Protein AF-M6JDC9-F1 (afdb_monomer)

Structure (mmCIF, N/CA/C/O backbone):
data_AF-M6JDC9-F1
#
_entry.id   AF-M6JDC9-F1
#
loop_
_atom_site.group_PDB
_atom_site.id
_atom_site.type_symbol
_atom_site.label_atom_id
_atom_site.label_alt_id
_atom_site.label_comp_id
_atom_site.label_asym_id
_atom_site.label_entity_id
_atom_site.label_seq_id
_atom_site.pdbx_PDB_ins_code
_atom_site.Cartn_x
_atom_site.Cartn_y
_atom_site.Cartn_z
_atom_site.occupancy
_atom_site.B_iso_or_equiv
_atom_site.auth_seq_id
_atom_site.auth_comp_id
_atom_site.auth_asym_id
_atom_site.auth_atom_id
_atom_site.pdbx_PDB_model_num
ATOM 1 N N . MET A 1 1 ? 26.377 1.353 -18.265 1.00 44.62 1 MET A N 1
ATOM 2 C CA . MET A 1 1 ? 25.864 1.886 -16.983 1.00 44.62 1 MET A CA 1
ATOM 3 C C . MET A 1 1 ? 24.461 2.418 -17.232 1.00 44.62 1 MET A C 1
ATOM 5 O O . MET A 1 1 ? 24.270 3.133 -18.206 1.00 44.62 1 MET A O 1
ATOM 9 N N . GLY A 1 2 ? 23.476 1.906 -16.489 1.00 52.47 2 GLY A N 1
ATOM 10 C CA . GLY A 1 2 ? 22.060 1.889 -16.878 1.00 52.47 2 GLY A CA 1
ATOM 11 C C . GLY A 1 2 ? 21.384 3.261 -16.930 1.00 52.47 2 GLY A C 1
ATOM 12 O O . GLY A 1 2 ? 21.652 4.134 -16.112 1.00 52.47 2 GLY A O 1
ATOM 13 N N . ASN A 1 3 ? 20.489 3.424 -17.906 1.00 52.12 3 ASN A N 1
ATOM 14 C CA . ASN A 1 3 ? 19.703 4.630 -18.163 1.00 52.12 3 ASN A CA 1
ATOM 15 C C . ASN A 1 3 ? 19.013 5.176 -16.895 1.00 52.12 3 ASN A C 1
ATOM 17 O O . ASN A 1 3 ? 18.063 4.578 -16.389 1.00 52.12 3 ASN A O 1
ATOM 21 N N . ILE A 1 4 ? 19.414 6.374 -16.457 1.00 61.16 4 ILE A N 1
ATOM 22 C CA . ILE A 1 4 ? 18.824 7.124 -15.328 1.00 61.16 4 ILE A CA 1
ATOM 23 C C . ILE A 1 4 ? 17.309 7.339 -15.533 1.00 61.16 4 ILE A C 1
ATOM 25 O O . ILE A 1 4 ? 16.527 7.348 -14.582 1.00 61.16 4 ILE A O 1
ATOM 29 N N . ALA A 1 5 ? 16.875 7.455 -16.792 1.00 61.22 5 ALA A N 1
ATOM 30 C CA . ALA A 1 5 ? 15.467 7.588 -17.157 1.00 61.22 5 ALA A CA 1
ATOM 31 C C . ALA A 1 5 ? 14.630 6.326 -16.866 1.00 61.22 5 ALA A C 1
ATOM 33 O O . ALA A 1 5 ? 13.447 6.456 -16.555 1.00 61.22 5 ALA A O 1
ATOM 34 N N . GLY A 1 6 ? 15.221 5.126 -16.944 1.00 61.09 6 GLY A N 1
ATOM 35 C CA . GLY A 1 6 ? 14.541 3.864 -16.624 1.00 61.09 6 GLY A CA 1
ATOM 36 C C . GLY A 1 6 ? 14.293 3.728 -15.124 1.00 61.09 6 GLY A C 1
ATOM 37 O O . GLY A 1 6 ? 13.160 3.517 -14.704 1.00 61.09 6 GLY A O 1
ATOM 38 N N . VAL A 1 7 ? 15.321 4.020 -14.320 1.00 65.75 7 VAL A N 1
ATOM 39 C CA . VAL A 1 7 ? 15.266 3.956 -12.849 1.00 65.75 7 VAL A CA 1
ATOM 40 C C . VAL A 1 7 ? 14.176 4.868 -12.277 1.00 65.75 7 VAL A C 1
ATOM 42 O O . VAL A 1 7 ? 13.356 4.420 -11.481 1.00 65.75 7 VAL A O 1
ATOM 45 N N . LYS A 1 8 ? 14.085 6.128 -12.731 1.00 63.31 8 LYS A N 1
ATOM 46 C CA . LYS A 1 8 ? 13.017 7.053 -12.290 1.00 63.31 8 LYS A CA 1
ATOM 47 C C . LYS A 1 8 ? 11.611 6.548 -12.635 1.00 63.31 8 LYS A C 1
ATOM 49 O O . LYS A 1 8 ? 10.656 6.795 -11.900 1.00 63.31 8 LYS A O 1
ATOM 54 N N . ARG A 1 9 ? 11.465 5.859 -13.770 1.00 64.31 9 ARG A N 1
ATOM 55 C CA . ARG A 1 9 ? 10.183 5.309 -14.231 1.00 64.31 9 ARG A CA 1
ATOM 56 C C . ARG A 1 9 ? 9.773 4.093 -13.403 1.00 64.31 9 ARG A C 1
ATOM 58 O O . ARG A 1 9 ? 8.600 3.979 -13.049 1.00 64.31 9 ARG A O 1
ATOM 65 N N . ASP A 1 10 ? 10.738 3.251 -13.045 1.00 78.31 10 ASP A N 1
ATOM 66 C CA . ASP A 1 10 ? 10.531 2.101 -12.167 1.00 78.31 10 ASP A CA 1
ATOM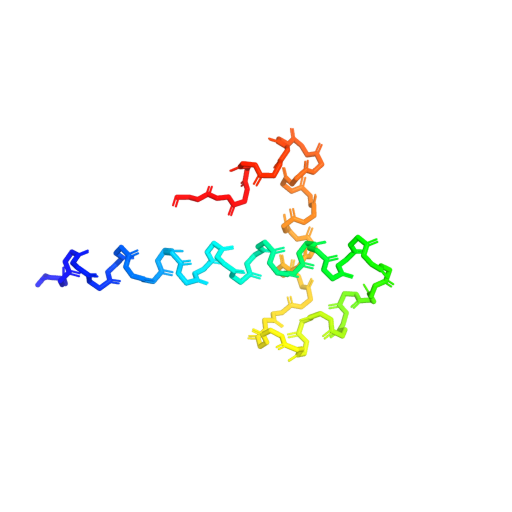 67 C C . ASP A 1 10 ? 10.147 2.526 -10.749 1.00 78.31 10 AS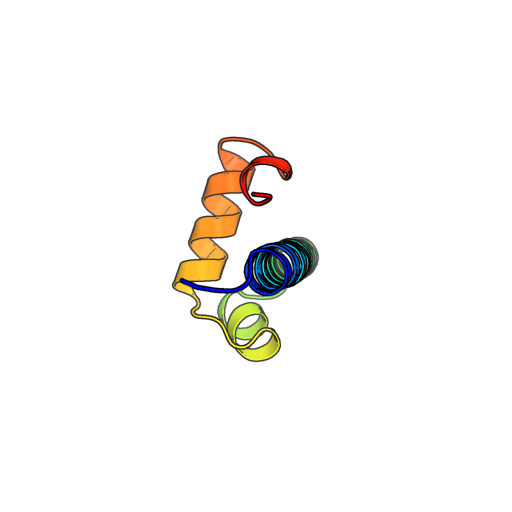P A C 1
ATOM 69 O O . ASP A 1 10 ? 9.213 1.953 -10.186 1.00 78.31 10 ASP A O 1
ATOM 73 N N . ILE A 1 11 ? 10.776 3.579 -10.214 1.00 81.44 11 ILE A N 1
ATOM 74 C CA . ILE A 1 11 ? 10.427 4.166 -8.912 1.00 81.44 11 ILE A CA 1
ATOM 75 C C . ILE A 1 11 ? 8.963 4.616 -8.902 1.00 81.44 11 ILE A C 1
ATOM 77 O O . ILE A 1 11 ? 8.167 4.111 -8.113 1.00 81.44 11 ILE A O 1
ATOM 81 N N . LYS A 1 12 ? 8.552 5.455 -9.860 1.00 84.56 12 LYS A N 1
ATOM 82 C CA . LYS A 1 12 ? 7.167 5.949 -9.930 1.00 84.56 12 LYS A CA 1
ATOM 83 C C . LYS A 1 12 ? 6.141 4.819 -10.089 1.00 84.56 12 LYS A C 1
ATOM 85 O O . LYS A 1 12 ? 5.025 4.885 -9.565 1.00 84.56 12 LYS A O 1
ATOM 90 N N . ALA A 1 13 ? 6.493 3.763 -10.824 1.00 87.56 13 ALA A N 1
ATOM 91 C CA . ALA A 1 13 ? 5.648 2.579 -10.960 1.00 87.56 13 ALA A CA 1
ATOM 92 C C . ALA A 1 13 ? 5.565 1.771 -9.650 1.00 87.56 13 ALA A C 1
ATOM 94 O O . ALA A 1 13 ? 4.490 1.270 -9.304 1.00 87.56 13 ALA A O 1
ATOM 95 N N . LEU A 1 14 ? 6.674 1.664 -8.915 1.00 87.31 14 LEU A N 1
ATOM 96 C CA . LEU A 1 14 ? 6.754 1.041 -7.594 1.00 87.31 14 LEU A CA 1
ATOM 97 C C . LEU A 1 14 ? 5.907 1.794 -6.567 1.00 87.31 14 LEU A C 1
ATOM 99 O O . LEU A 1 14 ? 5.076 1.168 -5.910 1.00 87.31 14 LEU A O 1
ATOM 103 N N . GLU A 1 15 ? 6.044 3.113 -6.482 1.00 90.75 15 GLU A N 1
ATOM 104 C CA . GLU A 1 15 ? 5.256 3.976 -5.598 1.00 90.75 15 GLU A CA 1
ATOM 105 C C . GLU A 1 15 ? 3.758 3.831 -5.864 1.00 90.75 15 GLU A C 1
ATOM 107 O O . GLU A 1 15 ? 2.977 3.520 -4.962 1.00 90.75 15 GLU A O 1
ATOM 112 N N . LYS A 1 16 ? 3.347 3.929 -7.136 1.00 90.88 16 LYS A N 1
ATOM 113 C CA . LYS A 1 16 ? 1.944 3.747 -7.532 1.00 90.88 16 LYS A CA 1
ATOM 114 C C . LYS A 1 16 ? 1.411 2.372 -7.126 1.00 90.88 16 LYS A C 1
ATOM 116 O O . LYS A 1 16 ? 0.252 2.251 -6.725 1.00 90.88 16 LYS A O 1
ATOM 121 N N . ARG A 1 17 ? 2.238 1.326 -7.223 1.00 93.19 17 ARG A N 1
ATOM 122 C CA . ARG A 1 17 ? 1.870 -0.032 -6.802 1.00 93.19 17 ARG A CA 1
ATOM 123 C C . ARG A 1 17 ? 1.700 -0.119 -5.284 1.00 93.19 17 ARG A C 1
ATOM 125 O O . ARG A 1 17 ? 0.715 -0.703 -4.835 1.00 93.19 17 ARG A O 1
ATOM 132 N N . ARG A 1 18 ? 2.612 0.479 -4.513 1.00 92.38 18 ARG A N 1
ATOM 133 C CA . ARG A 1 18 ? 2.576 0.508 -3.041 1.00 92.38 18 ARG A CA 1
ATOM 134 C C . ARG A 1 18 ? 1.344 1.243 -2.524 1.00 92.38 18 ARG A C 1
ATOM 136 O O . ARG A 1 18 ? 0.570 0.658 -1.770 1.00 92.38 18 ARG A O 1
ATOM 143 N N . LEU A 1 19 ? 1.093 2.454 -3.026 1.00 92.69 19 LEU A N 1
ATOM 144 C CA . LEU A 1 19 ? -0.092 3.247 -2.680 1.00 92.69 19 LEU A CA 1
ATOM 145 C C . LEU A 1 19 ? -1.390 2.504 -3.010 1.00 92.69 19 LEU A C 1
ATOM 147 O O . LEU A 1 19 ? -2.309 2.449 -2.195 1.00 92.69 19 LEU A O 1
ATOM 151 N N . LYS A 1 20 ? -1.459 1.857 -4.181 1.00 94.44 20 LYS A N 1
ATOM 152 C CA . LYS A 1 20 ? -2.619 1.034 -4.550 1.00 94.44 20 LYS A CA 1
ATOM 153 C C . LYS A 1 20 ? -2.814 -0.140 -3.586 1.00 94.44 20 LYS A C 1
ATOM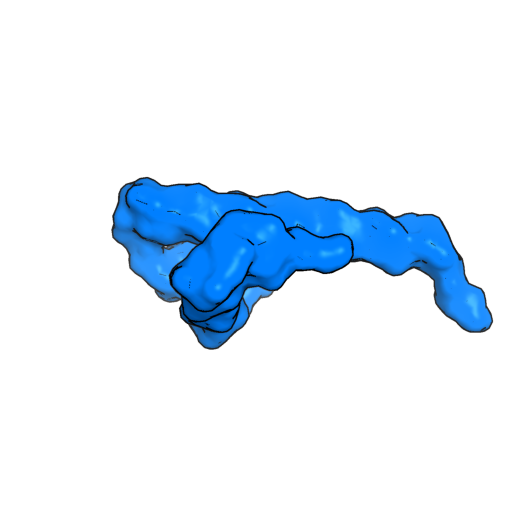 155 O O . LYS A 1 20 ? -3.949 -0.438 -3.228 1.00 94.44 20 LYS A O 1
ATOM 160 N N . GLY A 1 21 ? -1.734 -0.793 -3.157 1.00 94.69 21 GLY A N 1
ATOM 161 C CA . GLY A 1 21 ? -1.791 -1.878 -2.176 1.00 94.69 21 GLY A CA 1
ATOM 162 C C . GLY A 1 21 ? -2.307 -1.423 -0.817 1.00 94.69 21 GLY A C 1
ATOM 163 O O . GLY A 1 21 ? -3.196 -2.063 -0.263 1.00 94.69 21 GLY A O 1
ATOM 164 N N . LEU A 1 22 ? -1.809 -0.292 -0.319 1.00 93.94 22 LEU A N 1
ATOM 165 C CA . LEU A 1 22 ? -2.253 0.298 0.945 1.00 93.94 22 LEU A CA 1
ATOM 166 C C . LEU A 1 22 ? -3.716 0.739 0.893 1.00 93.94 22 LEU A C 1
ATOM 168 O O . LEU A 1 22 ? -4.465 0.462 1.826 1.00 93.94 22 LEU A O 1
ATOM 172 N N . LYS A 1 23 ? -4.155 1.339 -0.219 1.00 94.56 23 LYS A N 1
ATOM 173 C CA . LYS A 1 23 ? -5.566 1.688 -0.424 1.00 94.56 23 LYS A CA 1
ATOM 174 C C . LYS A 1 23 ? -6.470 0.455 -0.341 1.00 94.56 23 LYS A C 1
ATOM 176 O O . LYS A 1 23 ? -7.429 0.461 0.419 1.00 94.56 23 LYS A O 1
ATOM 181 N N . LEU A 1 24 ? -6.123 -0.627 -1.043 1.00 95.19 24 LEU A N 1
ATOM 182 C CA . LEU A 1 24 ? -6.884 -1.881 -0.980 1.00 95.19 24 LEU A CA 1
ATOM 183 C C . LEU A 1 24 ? -6.904 -2.472 0.440 1.00 95.19 24 LEU A C 1
ATOM 185 O O . LEU A 1 24 ? -7.915 -3.023 0.867 1.00 95.19 24 LEU A O 1
ATOM 189 N N . ARG A 1 25 ? -5.803 -2.347 1.194 1.00 94.56 25 ARG A N 1
ATOM 190 C CA . ARG A 1 25 ? -5.757 -2.766 2.605 1.00 94.56 25 ARG A CA 1
ATOM 191 C C . ARG A 1 25 ? -6.683 -1.931 3.488 1.00 94.56 25 ARG A C 1
ATOM 193 O O . ARG A 1 25 ? -7.372 -2.514 4.320 1.00 94.56 25 ARG A O 1
ATOM 200 N N . ARG A 1 26 ? -6.747 -0.612 3.278 1.00 92.19 26 ARG A N 1
ATOM 201 C CA . ARG A 1 26 ? -7.688 0.292 3.968 1.00 92.19 26 ARG A CA 1
ATOM 202 C C . ARG A 1 26 ? -9.149 -0.027 3.643 1.00 92.19 26 ARG A C 1
ATOM 204 O O . ARG A 1 26 ? -9.995 0.073 4.519 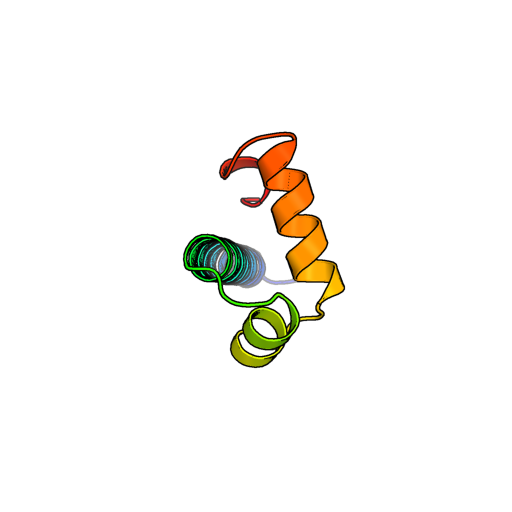1.00 92.19 26 ARG A O 1
ATOM 211 N N . GLU A 1 27 ? -9.429 -0.489 2.427 1.00 94.75 27 GLU A N 1
ATOM 212 C CA . GLU A 1 27 ? -10.749 -0.985 2.002 1.00 94.75 27 GLU A CA 1
ATOM 213 C C . GLU A 1 27 ? -11.104 -2.369 2.598 1.00 94.75 27 GLU A C 1
ATOM 215 O O . GLU A 1 27 ? -12.143 -2.938 2.274 1.00 94.75 27 GLU A O 1
ATOM 220 N N . GLY A 1 28 ? -10.254 -2.938 3.463 1.00 95.38 28 GLY A N 1
ATOM 221 C CA . GLY A 1 28 ? -10.499 -4.213 4.145 1.00 95.38 28 GLY A CA 1
ATOM 222 C C . GLY A 1 28 ? -10.065 -5.453 3.359 1.00 95.38 28 GLY A C 1
ATOM 223 O O . GLY A 1 28 ? -10.258 -6.578 3.824 1.00 95.38 28 GLY A O 1
ATOM 224 N N . MET A 1 29 ? -9.433 -5.294 2.190 1.00 96.62 29 MET A N 1
ATOM 225 C CA . MET A 1 29 ? -8.992 -6.433 1.383 1.00 96.62 29 MET A CA 1
ATOM 226 C C . MET A 1 29 ? -7.887 -7.235 2.099 1.00 96.62 29 MET A C 1
ATOM 228 O O . MET A 1 29 ? -6.913 -6.657 2.602 1.00 96.62 29 MET A O 1
ATOM 232 N N . PRO A 1 30 ? -7.955 -8.580 2.132 1.00 96.69 30 PRO A N 1
ATOM 233 C CA . PRO A 1 30 ? -6.917 -9.397 2.755 1.00 96.69 30 PRO A CA 1
ATOM 234 C C . PRO A 1 30 ? -5.582 -9.306 2.001 1.00 96.69 30 PRO A C 1
ATOM 236 O O . PRO A 1 30 ? -5.535 -9.205 0.775 1.00 96.69 30 PRO A O 1
ATOM 239 N N . ARG A 1 31 ? -4.463 -9.403 2.734 1.00 95.94 31 ARG A N 1
ATOM 240 C CA . ARG A 1 31 ? -3.089 -9.286 2.193 1.00 95.94 31 ARG A CA 1
ATOM 241 C C . ARG A 1 31 ? -2.816 -10.232 1.022 1.00 95.94 31 ARG A C 1
ATOM 243 O O . ARG A 1 31 ? -2.103 -9.868 0.095 1.00 95.94 31 ARG A O 1
ATOM 250 N N . SER A 1 32 ? -3.359 -11.448 1.081 1.00 96.81 32 SER A N 1
ATOM 251 C CA . SER A 1 32 ? -3.264 -12.455 0.017 1.00 96.81 32 SER A CA 1
ATOM 252 C C . SER A 1 32 ? -3.879 -11.983 -1.291 1.00 96.81 32 SER A C 1
ATOM 254 O O . SER A 1 32 ? -3.286 -12.194 -2.344 1.00 96.81 32 SER A O 1
ATOM 256 N N . GLU A 1 33 ? -5.026 -11.322 -1.219 1.00 96.88 33 GLU A N 1
ATOM 257 C CA . GLU A 1 33 ? -5.748 -10.852 -2.394 1.00 96.88 33 GLU A CA 1
ATOM 258 C C . GLU A 1 33 ? -5.093 -9.602 -2.984 1.00 96.88 33 GLU A C 1
ATOM 260 O O . GLU A 1 33 ? -4.872 -9.524 -4.191 1.00 96.88 33 GLU A O 1
ATOM 265 N N . VAL A 1 34 ? -4.639 -8.682 -2.126 1.00 97.19 34 VAL A N 1
ATOM 266 C CA . VAL A 1 34 ? -3.828 -7.527 -2.550 1.00 97.19 34 VAL A CA 1
ATOM 267 C C . VAL A 1 34 ? -2.556 -7.984 -3.271 1.00 97.19 34 VAL A C 1
ATOM 269 O O . VAL A 1 34 ? -2.225 -7.471 -4.340 1.00 97.19 34 VAL A O 1
ATOM 272 N N . ALA A 1 35 ? -1.864 -8.980 -2.716 1.00 96.00 35 ALA A N 1
ATOM 273 C CA . ALA A 1 35 ? -0.656 -9.560 -3.293 1.00 96.00 35 ALA A CA 1
ATOM 274 C C . ALA A 1 35 ? -0.909 -10.160 -4.686 1.00 96.00 35 ALA A C 1
ATOM 276 O O . ALA A 1 35 ? -0.191 -9.833 -5.632 1.00 96.00 35 ALA A O 1
ATOM 277 N N . ARG A 1 36 ? -1.973 -10.963 -4.834 1.00 96.25 36 ARG A N 1
ATOM 278 C CA . ARG A 1 36 ? -2.389 -11.545 -6.122 1.00 96.25 36 ARG A CA 1
ATOM 279 C C . ARG A 1 36 ? -2.714 -10.468 -7.153 1.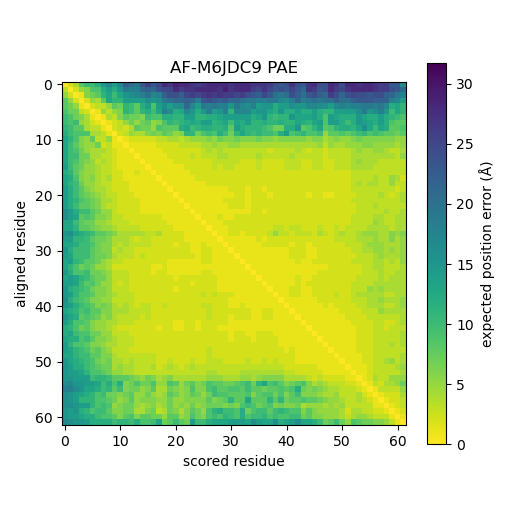00 96.25 36 ARG A C 1
ATOM 281 O O . ARG A 1 36 ? -2.208 -10.517 -8.268 1.00 96.25 36 ARG A O 1
ATOM 288 N N . ARG A 1 37 ? -3.495 -9.456 -6.765 1.00 95.81 37 ARG A N 1
ATOM 289 C CA . ARG A 1 37 ? -3.940 -8.383 -7.666 1.00 95.81 37 ARG A CA 1
ATOM 290 C C . ARG A 1 37 ? -2.805 -7.477 -8.146 1.00 95.81 37 ARG A C 1
ATOM 292 O O . ARG A 1 37 ? -2.914 -6.872 -9.210 1.00 95.81 37 ARG A O 1
ATOM 299 N N . LEU A 1 38 ? -1.744 -7.344 -7.351 1.00 94.12 38 LEU A N 1
ATOM 300 C CA . LEU A 1 38 ? -0.600 -6.482 -7.655 1.00 94.12 38 LEU A CA 1
ATOM 301 C C . LEU A 1 38 ? 0.639 -7.244 -8.138 1.00 94.12 38 LEU A C 1
ATOM 303 O O . LEU A 1 38 ? 1.635 -6.597 -8.458 1.00 94.12 38 LEU A O 1
ATOM 307 N N . GLY A 1 39 ? 0.587 -8.578 -8.195 1.00 94.94 39 GLY A N 1
ATOM 308 C CA . GLY A 1 39 ? 1.716 -9.415 -8.605 1.00 94.94 39 GLY A CA 1
ATOM 309 C C . GLY A 1 39 ? 2.908 -9.333 -7.647 1.00 94.94 39 GLY A C 1
ATOM 310 O O . GLY A 1 39 ? 4.053 -9.349 -8.087 1.00 94.94 39 GLY A O 1
ATOM 311 N N . VAL A 1 40 ? 2.655 -9.191 -6.343 1.00 94.94 40 VAL A N 1
ATOM 312 C CA . VAL A 1 40 ? 3.698 -9.088 -5.304 1.00 94.94 40 VAL A CA 1
ATOM 313 C C . VAL A 1 40 ? 3.539 -10.179 -4.252 1.00 94.94 40 VAL A C 1
ATOM 315 O O . VAL A 1 40 ? 2.526 -10.870 -4.197 1.00 94.94 40 VAL A O 1
ATOM 318 N N . SER A 1 41 ? 4.531 -10.339 -3.376 1.00 95.81 41 SER A N 1
ATOM 319 C CA . SER A 1 41 ? 4.425 -11.268 -2.250 1.00 95.81 41 SER A CA 1
ATOM 320 C C . SER A 1 41 ? 3.565 -10.691 -1.118 1.00 95.81 41 SER A C 1
ATOM 322 O O . SER A 1 41 ? 3.538 -9.483 -0.874 1.00 95.81 41 SER A O 1
ATOM 324 N N . ARG A 1 42 ? 2.905 -11.566 -0.345 1.00 94.44 42 ARG A N 1
ATOM 325 C CA . ARG A 1 42 ? 2.189 -11.166 0.886 1.00 94.44 42 ARG A CA 1
ATOM 326 C C . ARG A 1 42 ? 3.105 -10.466 1.893 1.00 94.44 42 ARG A C 1
ATOM 328 O O . ARG A 1 42 ? 2.657 -9.572 2.604 1.00 94.44 42 ARG A O 1
ATOM 335 N N . HIS A 1 43 ? 4.377 -10.870 1.941 1.00 96.38 43 HIS A N 1
ATOM 336 C CA . HIS A 1 43 ? 5.383 -10.251 2.800 1.00 96.38 43 HIS A CA 1
ATOM 337 C C . HIS A 1 43 ? 5.635 -8.790 2.407 1.00 96.38 43 HIS A C 1
ATOM 339 O O . HIS A 1 43 ? 5.674 -7.940 3.288 1.00 96.38 43 HIS A O 1
ATOM 345 N N . ALA A 1 44 ? 5.710 -8.477 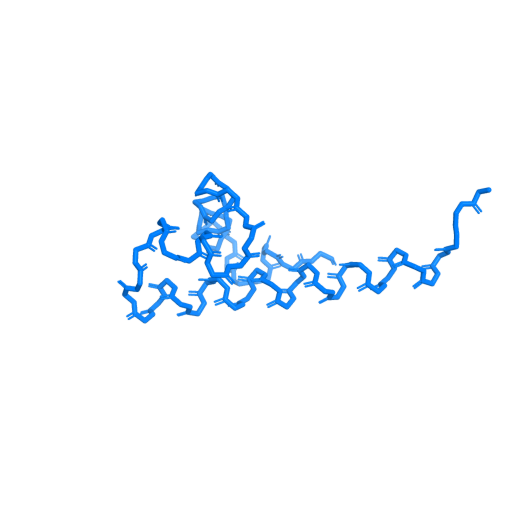1.107 1.00 94.06 44 ALA A N 1
ATOM 346 C CA . ALA A 1 44 ? 5.867 -7.099 0.639 1.00 94.06 44 ALA A CA 1
ATOM 347 C C . ALA A 1 44 ? 4.709 -6.203 1.104 1.00 94.06 44 ALA A C 1
ATOM 349 O O . ALA A 1 44 ? 4.949 -5.125 1.635 1.00 94.06 44 ALA A O 1
ATOM 350 N N . VAL A 1 45 ? 3.466 -6.687 0.995 1.00 95.12 45 VAL A N 1
ATOM 351 C CA . VAL A 1 45 ? 2.283 -5.949 1.472 1.00 95.12 45 VAL A CA 1
ATOM 352 C C . VAL A 1 45 ? 2.366 -5.681 2.978 1.00 95.12 45 VAL A C 1
ATOM 354 O O . VAL A 1 45 ? 2.144 -4.553 3.404 1.00 95.12 45 VAL A O 1
ATOM 357 N N . ARG A 1 46 ? 2.752 -6.684 3.783 1.00 95.00 46 ARG A N 1
ATOM 358 C CA . ARG A 1 46 ? 2.952 -6.517 5.235 1.00 95.00 46 ARG A CA 1
ATOM 359 C C . ARG A 1 46 ? 4.039 -5.486 5.556 1.00 95.00 46 ARG A C 1
ATOM 361 O O . ARG A 1 46 ? 3.881 -4.711 6.489 1.00 95.00 46 ARG A O 1
ATOM 368 N N . GLN A 1 47 ? 5.140 -5.485 4.807 1.00 93.81 47 GLN A N 1
ATOM 369 C CA . GLN A 1 47 ? 6.228 -4.522 5.002 1.00 93.81 47 GLN A CA 1
ATOM 370 C C . GLN A 1 47 ? 5.790 -3.091 4.677 1.00 93.81 47 GLN A C 1
ATOM 372 O O . GLN A 1 47 ? 6.217 -2.161 5.352 1.00 93.81 47 GLN A O 1
ATOM 377 N N . TRP A 1 48 ? 4.934 -2.888 3.672 1.00 93.75 48 TRP A N 1
ATOM 378 C CA . TRP A 1 48 ? 4.373 -1.563 3.389 1.00 93.75 48 TRP A CA 1
ATOM 379 C C . TRP A 1 48 ? 3.479 -1.080 4.527 1.00 93.75 48 TRP A C 1
ATOM 381 O O . TRP A 1 48 ? 3.613 0.059 4.945 1.00 93.75 48 TRP A O 1
ATOM 391 N N . GLU A 1 49 ? 2.616 -1.946 5.067 1.00 92.50 49 GLU A N 1
ATOM 392 C CA . GLU A 1 49 ? 1.788 -1.595 6.230 1.00 92.50 49 GLU A CA 1
ATOM 393 C C . GLU A 1 49 ? 2.641 -1.186 7.431 1.00 92.50 49 GLU A C 1
ATOM 395 O O . GLU A 1 49 ? 2.375 -0.153 8.030 1.00 92.50 49 GLU A O 1
ATOM 400 N N . LYS A 1 50 ? 3.691 -1.960 7.735 1.00 92.38 50 LYS A N 1
ATOM 401 C CA . LYS A 1 50 ? 4.603 -1.666 8.847 1.00 92.38 50 LYS A CA 1
ATOM 402 C C . LYS A 1 50 ? 5.286 -0.304 8.676 1.00 92.38 50 LYS A C 1
ATOM 404 O O . LYS A 1 50 ? 5.292 0.494 9.599 1.00 92.38 50 LYS A O 1
ATOM 409 N N . GLN A 1 51 ? 5.787 -0.013 7.474 1.00 90.44 51 GLN A N 1
ATOM 410 C CA . GLN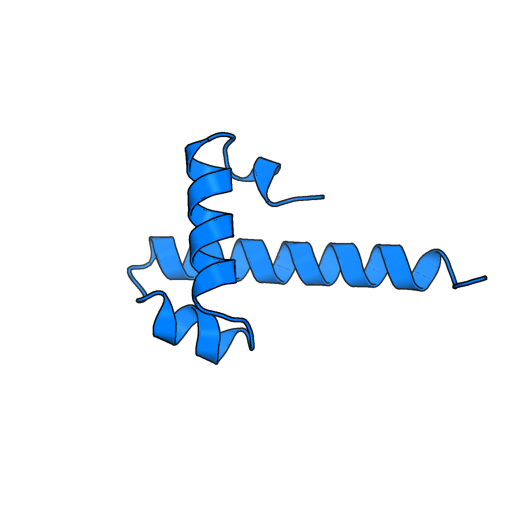 A 1 51 ? 6.407 1.281 7.168 1.00 90.44 51 GLN A CA 1
ATOM 411 C C . GLN A 1 51 ? 5.422 2.446 7.316 1.00 90.44 51 GLN A C 1
ATOM 413 O O . GLN A 1 51 ? 5.794 3.482 7.854 1.00 90.44 51 GLN A O 1
ATOM 418 N N . VAL A 1 52 ? 4.164 2.275 6.893 1.00 89.81 52 VAL A N 1
ATOM 419 C CA . VAL A 1 52 ? 3.136 3.314 7.069 1.00 89.81 52 VAL A CA 1
ATOM 420 C C . VAL A 1 52 ? 2.734 3.496 8.527 1.00 89.81 52 VAL A C 1
ATOM 422 O O . VAL A 1 52 ? 2.469 4.619 8.942 1.00 89.81 52 VAL A O 1
ATOM 425 N N . GLU A 1 53 ? 2.693 2.420 9.307 1.00 87.88 53 GLU A N 1
ATOM 426 C CA . GLU A 1 53 ? 2.441 2.491 10.749 1.00 87.88 53 GLU A CA 1
ATOM 427 C C . GLU A 1 53 ? 3.571 3.229 11.484 1.00 87.88 53 GLU A C 1
ATOM 429 O O . GLU A 1 53 ? 3.301 4.018 12.383 1.00 87.88 53 GLU A O 1
ATOM 434 N N . GLU A 1 54 ? 4.824 3.026 11.066 1.00 87.62 54 GLU A N 1
ATOM 435 C CA . GLU A 1 54 ? 6.002 3.636 11.696 1.00 87.62 54 GLU A CA 1
ATOM 436 C C . GLU A 1 54 ? 6.283 5.075 11.219 1.00 87.62 54 GLU A C 1
ATOM 438 O O . GLU A 1 54 ? 6.823 5.868 11.987 1.00 87.62 54 GLU A O 1
ATOM 443 N N . GLY A 1 55 ? 5.938 5.430 9.975 1.00 82.94 55 GLY A N 1
ATOM 444 C CA . GLY A 1 55 ? 6.354 6.701 9.359 1.00 82.94 55 GLY A CA 1
ATOM 445 C C . GLY A 1 55 ? 5.337 7.370 8.429 1.00 82.94 55 GLY A C 1
ATOM 446 O O . GLY A 1 55 ? 5.690 8.309 7.721 1.00 82.94 55 GLY A O 1
ATOM 447 N N . GLY A 1 56 ? 4.083 6.913 8.403 1.00 83.62 56 GLY A N 1
ATOM 448 C CA . GLY A 1 56 ? 3.040 7.458 7.528 1.00 83.62 56 GLY A CA 1
ATOM 449 C C . GLY A 1 56 ? 3.173 7.036 6.058 1.00 83.62 56 GLY A C 1
ATOM 450 O O . GLY A 1 56 ? 4.048 6.265 5.672 1.00 83.62 56 GLY A O 1
ATOM 451 N N . GLU A 1 57 ? 2.269 7.513 5.198 1.00 76.19 57 GLU A N 1
ATOM 452 C CA . GLU A 1 57 ? 2.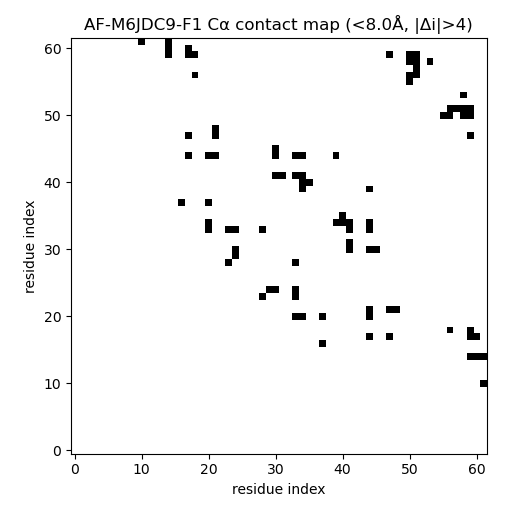224 7.097 3.781 1.00 76.19 57 GLU A CA 1
ATOM 453 C C . GLU A 1 57 ? 3.468 7.488 2.978 1.00 76.19 57 GLU A C 1
ATOM 455 O O . GLU A 1 57 ? 3.791 6.821 1.996 1.00 76.19 57 GLU A O 1
ATOM 460 N N . GLU A 1 58 ? 4.197 8.514 3.410 1.00 78.75 58 GLU A N 1
ATOM 461 C CA . GLU A 1 58 ? 5.445 8.931 2.770 1.00 78.75 58 GLU A CA 1
ATOM 462 C C . GLU A 1 58 ? 6.573 7.915 2.980 1.00 78.75 58 GLU A C 1
ATOM 464 O O . GLU A 1 58 ? 7.438 7.785 2.122 1.00 78.75 58 GLU A O 1
ATOM 469 N N . ALA A 1 59 ? 6.517 7.098 4.040 1.00 79.19 59 ALA A N 1
ATOM 470 C CA . ALA A 1 59 ? 7.532 6.082 4.323 1.00 79.19 59 ALA A CA 1
ATOM 471 C C . ALA A 1 59 ? 7.571 4.933 3.298 1.00 79.19 59 ALA A C 1
ATOM 473 O O . ALA A 1 59 ? 8.529 4.164 3.260 1.00 79.19 59 ALA A O 1
ATOM 474 N N . VAL A 1 60 ? 6.535 4.782 2.464 1.00 80.06 60 VAL A N 1
ATOM 475 C CA . VAL A 1 60 ? 6.525 3.794 1.370 1.00 80.06 60 VAL A CA 1
ATOM 476 C C . VAL A 1 60 ? 6.827 4.404 -0.000 1.00 80.06 60 VAL A C 1
ATOM 478 O O . VAL A 1 60 ? 6.948 3.654 -0.979 1.00 80.06 60 VAL A O 1
ATOM 481 N N . LEU A 1 61 ? 6.945 5.729 -0.074 1.00 79.31 61 LEU A N 1
ATOM 482 C CA . LEU A 1 61 ? 7.391 6.479 -1.245 1.00 79.31 61 LEU A CA 1
ATOM 483 C C . LEU A 1 61 ? 8.920 6.605 -1.188 1.00 79.31 61 LEU A C 1
ATOM 485 O O . LEU A 1 61 ? 9.497 6.595 -0.102 1.00 79.31 61 LEU A O 1
ATOM 489 N N . TRP A 1 62 ? 9.590 6.578 -2.340 1.00 63.75 62 TRP A N 1
ATOM 490 C CA . TRP A 1 62 ? 11.058 6.545 -2.400 1.00 63.75 62 TRP A CA 1
ATOM 491 C C . TRP A 1 62 ? 11.573 7.416 -3.531 1.00 63.75 62 TRP A C 1
ATOM 493 O O . TRP A 1 62 ? 11.056 7.241 -4.654 1.00 63.75 62 TRP A O 1
#

Secondary structure (DSSP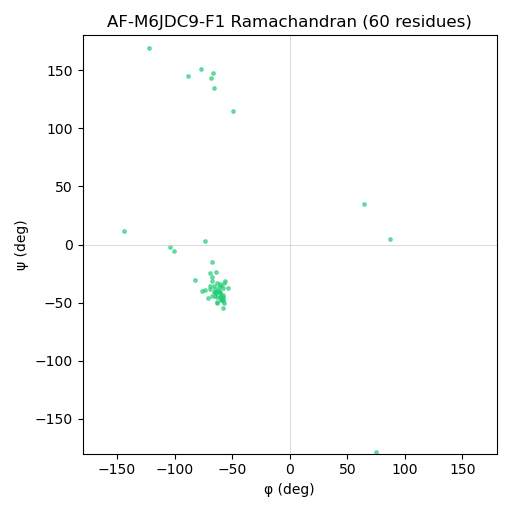, 8-state):
---HHHHHHHHHHHHHHHHHHHHHHHTT--HHHHHHHHT--HHHHHHHHHHHHHH-GGGG--

Mean predicted aligned error: 5.57 Å

Sequence (62 aa):
MGNIAGVKRDIKALEKRRLKGLKLRREGMPRSEVARRLGVSRHAVRQWEKQVEEGGEEAVLW

Nearest PDB structures (foldseek):
  2r0q-assembly1_F  TM=9.745E-01  e=1.120E+00  Staphylococcus aureus
  7bhy-assembly1_A  TM=8.068E-01  e=9.933E-01  Bacillus subtilis subsp. subtilis str. 168
  8rkv-assembly1_R  TM=8.172E-01  e=1.425E+00  Scytonema hofmannii
  4ld5-assembly1_B  TM=5.122E-01  e=3.311E+00  Staphylococcus aureus
  4yrv-assembly1_A  TM=6.087E-01  e=7.689E+00  Nostoc sp. PCC 7120 = FACHB-418

pLDDT: mean 85.96, std 13.25, range [44.62, 97.19]

Solvent-accessible surface area (backbone atoms only — not comparable to full-atom values): 3563 Å² total; per-residue (Å²): 134,81,62,70,72,55,56,58,52,51,40,56,53,48,33,55,50,47,55,51,44,52,51,42,44,75,73,65,48,53,54,66,57,47,12,62,77,67,75,51,53,49,65,57,55,52,52,46,51,52,34,32,74,76,58,35,76,65,54,59,48,124

InterPro domains:
  IPR010921 Trp repressor/replication initiator [SSF48295] (26-59)
  IPR010982 Lambda repressor-like, DNA-binding domain superfamily [G3DSA:1.10.260.40] (18-60)

Organism: NCBI:txid1049976

Foldseek 3Di:
DDDPVVVVVVLVVQLVLLVQLVVCVVVVHDLVVSCVVSVHDSVVSVVSVVQCVVPNSCSSRD

Radius of gyration: 12.47 Å; Cα contacts (8 Å, |Δi|>4): 46; chains: 1; bounding box: 37×21×30 Å